Protein AF-A0A0G2G2G5-F1 (afdb_monomer_lite)

Radius of gyration: 18.97 Å; chains: 1; bounding box: 59×31×49 Å

Foldseek 3Di:
DDDDVVLVVLLVVLVVLLVVLVCLLCVQQCVVVPPPPPDHDDLVSLLVSLVVSVVSLVVSQVPRDPLLHAADLVDDDLPDDPDLVSVLSNLLSNLLSLVSLLSSLVVLVVVVPPPPPDDPDDPPPPQDPVSVVSSVVSVVSNVVSVSSNVSSLVVQVPDDPVSVCSCPVVVCSNPPD

InterPro domains:
  IPR051127 Fungal secondary metabolite regulators [PTHR47424] (30-176)

Organism: Phaeomoniella chlamydospora (NCBI:txid158046)

Secondary structure (DSSP, 8-state):
-PPPHHHHHHHHHHHHHHHHHHHHHHHHHHGGG-S--SSPPPHHHHHHHHHHHHHHHHHHHHT--GGGPPP-SSS---SS-S-HHHHHHHHHHHHHHHHHHHHHHHHHHHHHHS---S-TT---TT--HHHHHHHHHHHHHHHHHHHHHHHHHHHHHHS-HHHHTTTSSHHHHHHT-

pLDDT: mean 77.7, std 15.51, range [36.38, 95.06]

Sequence (177 aa):
MMSPPIVDNVANFNFSTLYQVLHDVIAELYGQNLGCEESPLDITETITKIFQLERSLRSWELTLPPQVNLIDTENIQLEGYTDPVLQRFRIILTLRKLNLDILLHRPMLIRAMEPYGNSEETRIPGVSPAMLKMQANALQTCVQSAESIISIIHAISTAESEKRQLLGAWWFSLYYG

Structure (mmCIF, N/CA/C/O backbone):
data_AF-A0A0G2G2G5-F1
#
_entry.id   AF-A0A0G2G2G5-F1
#
loop_
_atom_site.group_PDB
_atom_site.id
_atom_site.type_symbol
_atom_site.label_atom_id
_atom_site.label_alt_id
_atom_site.label_comp_id
_atom_site.label_asym_id
_atom_site.label_entity_id
_atom_site.label_seq_id
_atom_site.pdbx_PDB_ins_code
_atom_site.Cartn_x
_atom_site.Cartn_y
_atom_site.Cartn_z
_atom_site.occupancy
_atom_site.B_iso_or_equiv
_atom_site.auth_seq_id
_atom_site.auth_comp_id
_atom_site.auth_asym_id
_atom_site.auth_atom_id
_atom_site.pdbx_PDB_model_num
ATOM 1 N N . MET A 1 1 ? -24.099 -3.801 20.631 1.00 36.38 1 MET A N 1
ATOM 2 C CA . MET A 1 1 ? -24.506 -2.483 20.103 1.00 36.38 1 MET A CA 1
ATOM 3 C C . MET A 1 1 ? -24.476 -2.621 18.587 1.00 36.38 1 MET A C 1
ATOM 5 O O . MET A 1 1 ? -23.426 -2.968 18.069 1.00 36.38 1 MET A O 1
ATOM 9 N N . MET A 1 2 ? -25.630 -2.564 17.918 1.00 39.88 2 MET A N 1
ATOM 10 C CA . MET A 1 2 ? -25.738 -2.750 16.462 1.00 39.88 2 MET A CA 1
ATOM 11 C C . MET A 1 2 ? -25.223 -1.487 15.767 1.00 39.88 2 MET A C 1
ATOM 13 O O . MET A 1 2 ? -25.738 -0.405 16.048 1.00 39.88 2 MET A O 1
ATOM 17 N N . SER A 1 3 ? -24.219 -1.617 14.898 1.00 46.84 3 SER A N 1
ATOM 18 C CA . SER A 1 3 ? -23.796 -0.527 14.015 1.00 46.84 3 SER A CA 1
ATOM 19 C C . SER A 1 3 ? -24.954 -0.124 13.092 1.00 46.84 3 SER A C 1
ATOM 21 O O . SER A 1 3 ? -25.752 -0.979 12.695 1.00 46.84 3 SER A O 1
ATOM 23 N N . PRO A 1 4 ? -25.115 1.170 12.771 1.00 51.00 4 PRO A N 1
ATOM 24 C CA . PRO A 1 4 ? -26.179 1.614 11.884 1.00 51.00 4 PRO A CA 1
ATOM 25 C C . PRO A 1 4 ? -25.950 1.073 10.456 1.00 51.00 4 PRO A C 1
ATOM 27 O O . PRO A 1 4 ? -24.842 1.192 9.930 1.00 51.00 4 PRO A O 1
ATOM 30 N N . PRO A 1 5 ? -26.993 0.562 9.773 1.00 54.97 5 PRO A N 1
ATOM 31 C CA . PRO A 1 5 ? -26.879 -0.178 8.505 1.00 54.97 5 PRO A CA 1
ATOM 32 C C . PRO A 1 5 ? -26.271 0.625 7.341 1.00 54.97 5 PRO A C 1
ATOM 34 O O . PRO A 1 5 ? -25.845 0.061 6.336 1.00 54.97 5 PRO A O 1
ATOM 37 N N . ILE A 1 6 ? -26.220 1.953 7.456 1.00 54.78 6 ILE A N 1
ATOM 38 C CA . ILE A 1 6 ? -25.595 2.841 6.469 1.00 54.78 6 ILE A CA 1
ATOM 39 C C . ILE A 1 6 ? -24.065 2.744 6.540 1.00 54.78 6 ILE A C 1
ATOM 41 O O . ILE A 1 6 ? -23.412 2.725 5.500 1.00 54.78 6 ILE A O 1
ATOM 45 N N . VAL A 1 7 ? -23.498 2.639 7.747 1.00 56.50 7 VAL A N 1
ATOM 46 C CA . VAL A 1 7 ? -22.044 2.533 7.945 1.00 56.50 7 VAL A CA 1
ATOM 47 C C . VAL A 1 7 ? -21.543 1.203 7.394 1.00 56.50 7 VAL A C 1
ATOM 49 O O . VAL A 1 7 ? -20.547 1.193 6.679 1.00 56.50 7 VAL A O 1
ATOM 52 N N . ASP A 1 8 ? -22.287 0.118 7.615 1.00 60.94 8 ASP A N 1
ATOM 53 C CA . ASP A 1 8 ? -21.924 -1.219 7.133 1.00 60.94 8 ASP A CA 1
ATOM 54 C C . ASP A 1 8 ? -21.976 -1.326 5.597 1.00 60.94 8 ASP A C 1
ATOM 56 O O . ASP A 1 8 ? -21.072 -1.884 4.977 1.00 60.94 8 ASP A O 1
ATOM 60 N N . ASN A 1 9 ? -22.987 -0.740 4.948 1.00 61.69 9 ASN A N 1
ATOM 61 C CA . ASN A 1 9 ? -23.094 -0.762 3.483 1.00 61.69 9 ASN A CA 1
ATOM 62 C C . ASN A 1 9 ? -21.995 0.062 2.797 1.00 61.69 9 ASN A C 1
ATOM 64 O O . ASN A 1 9 ? -21.414 -0.373 1.802 1.00 61.69 9 ASN A O 1
ATOM 68 N N . VAL A 1 10 ? -21.684 1.236 3.345 1.00 64.81 10 VAL A N 1
ATOM 69 C CA . VAL A 1 10 ? -20.613 2.109 2.846 1.00 64.81 10 VAL A CA 1
ATOM 70 C C . VAL A 1 10 ? -19.241 1.471 3.075 1.00 64.81 10 VAL A C 1
ATOM 72 O O . VAL A 1 10 ? -18.394 1.474 2.183 1.00 64.81 10 VAL A O 1
ATOM 75 N N . ALA A 1 11 ? -19.038 0.869 4.246 1.00 63.53 11 ALA A N 1
ATOM 76 C CA . ALA A 1 11 ? -17.841 0.118 4.592 1.00 63.53 11 ALA A CA 1
ATOM 77 C C . ALA A 1 11 ? -17.571 -1.034 3.611 1.00 63.53 11 ALA A C 1
ATOM 79 O O . ALA A 1 11 ? -16.468 -1.158 3.075 1.00 63.53 11 ALA A O 1
ATOM 80 N N . ASN A 1 12 ? -18.597 -1.841 3.333 1.00 66.00 12 ASN A N 1
ATOM 81 C CA . ASN A 1 12 ? -18.499 -2.985 2.429 1.00 66.00 12 ASN A CA 1
ATOM 82 C C . ASN A 1 12 ? -18.219 -2.562 0.983 1.00 66.00 12 ASN A C 1
ATOM 84 O O . ASN A 1 12 ? -17.390 -3.179 0.314 1.00 66.00 12 ASN A O 1
ATOM 88 N N . PHE A 1 13 ? -18.862 -1.491 0.511 1.00 71.06 13 PHE A N 1
ATOM 89 C CA . PHE A 1 13 ? -18.612 -0.956 -0.826 1.00 71.06 13 PHE A CA 1
ATOM 90 C C . PHE A 1 13 ? -17.161 -0.481 -0.988 1.00 71.06 13 PHE A C 1
ATOM 92 O O . PHE A 1 13 ? -16.498 -0.861 -1.950 1.00 71.06 13 PHE A O 1
ATOM 99 N N . ASN A 1 14 ? -16.642 0.280 -0.018 1.00 77.19 14 ASN A N 1
ATOM 100 C CA . ASN A 1 14 ? -15.279 0.817 -0.074 1.00 77.19 14 ASN A CA 1
ATOM 101 C C . ASN A 1 14 ? -14.204 -0.270 0.012 1.00 77.19 14 ASN A C 1
ATOM 103 O O . ASN A 1 14 ? -13.170 -0.157 -0.646 1.00 77.19 14 ASN A O 1
ATOM 107 N N . PHE A 1 15 ? -14.437 -1.336 0.787 1.00 76.00 15 PHE A N 1
ATOM 108 C CA . PHE A 1 15 ? -13.561 -2.503 0.738 1.00 76.00 15 PHE A CA 1
ATOM 109 C C . PHE A 1 15 ? -13.625 -3.173 -0.626 1.00 76.00 15 PHE A C 1
ATOM 111 O O . PHE A 1 15 ? -12.580 -3.399 -1.224 1.00 76.00 15 PHE A O 1
ATOM 118 N N . SER A 1 16 ? -14.823 -3.450 -1.145 1.00 76.19 16 SER A N 1
ATOM 119 C CA . SER A 1 16 ? -14.982 -4.125 -2.435 1.00 76.19 16 SER A CA 1
ATOM 120 C C . SER A 1 16 ? -14.248 -3.405 -3.567 1.00 76.19 16 SER A C 1
ATOM 122 O O . SER A 1 16 ? -13.634 -4.064 -4.402 1.00 76.19 16 SER A O 1
ATOM 124 N N . THR A 1 17 ? -14.286 -2.074 -3.604 1.00 84.44 17 THR A N 1
ATOM 125 C CA . THR A 1 17 ? -13.590 -1.288 -4.631 1.00 84.44 17 THR A CA 1
ATOM 126 C C . THR A 1 17 ? -12.077 -1.234 -4.402 1.00 84.44 17 THR A C 1
ATOM 128 O O . THR A 1 17 ? -11.325 -1.302 -5.369 1.00 84.44 17 THR A O 1
ATOM 131 N N . LEU A 1 18 ? -11.598 -1.225 -3.151 1.00 87.75 18 LEU A N 1
ATOM 132 C CA . LEU A 1 18 ? -10.166 -1.378 -2.856 1.00 87.75 18 LEU A CA 1
ATOM 133 C C . LEU A 1 18 ? -9.644 -2.756 -3.289 1.00 87.75 18 LEU A C 1
ATOM 135 O O . LEU A 1 18 ? -8.551 -2.863 -3.841 1.00 87.75 18 LEU A O 1
ATOM 139 N N . TYR A 1 19 ? -10.435 -3.810 -3.072 1.00 86.25 19 TYR A N 1
ATOM 140 C CA . TYR A 1 19 ? -10.101 -5.168 -3.504 1.00 86.25 19 TYR A CA 1
ATOM 141 C C . TYR A 1 19 ? -10.047 -5.309 -5.022 1.00 86.25 19 TYR A C 1
ATOM 143 O O . TYR A 1 19 ? -9.256 -6.108 -5.511 1.00 86.25 19 TYR A O 1
ATOM 151 N N . GLN A 1 20 ? -10.836 -4.532 -5.767 1.00 89.00 20 GLN A N 1
ATOM 152 C CA . GLN A 1 20 ? -10.710 -4.469 -7.225 1.00 89.00 20 GLN A CA 1
ATOM 153 C C . GLN A 1 20 ? -9.347 -3.900 -7.623 1.00 89.00 20 GLN A C 1
ATOM 155 O O . GLN A 1 20 ? -8.645 -4.522 -8.409 1.00 89.00 20 GLN A O 1
ATOM 160 N N . VAL A 1 21 ? -8.911 -2.799 -6.999 1.00 90.44 21 VAL A N 1
ATOM 161 C CA . VAL A 1 21 ? -7.569 -2.249 -7.260 1.00 90.44 21 VAL A CA 1
ATOM 162 C C . VAL A 1 21 ? -6.476 -3.254 -6.879 1.00 90.44 21 VAL A C 1
ATOM 164 O O . VAL A 1 21 ? -5.527 -3.437 -7.634 1.00 90.44 21 VAL A O 1
ATOM 167 N N . LEU A 1 22 ? -6.609 -3.950 -5.744 1.00 91.44 22 LEU A N 1
ATOM 168 C CA . LEU A 1 22 ? -5.679 -5.018 -5.355 1.00 91.44 22 LEU A CA 1
ATOM 169 C C . LEU A 1 22 ? -5.644 -6.153 -6.385 1.00 91.44 22 LEU A C 1
ATOM 171 O O . LEU A 1 22 ? -4.564 -6.612 -6.750 1.00 91.44 22 LEU A O 1
ATOM 175 N N . HIS A 1 23 ? -6.808 -6.607 -6.844 1.00 89.38 23 HIS A N 1
ATOM 176 C CA . HIS A 1 23 ? -6.906 -7.629 -7.877 1.00 89.38 23 HIS A CA 1
ATOM 177 C C . HIS A 1 23 ? -6.181 -7.185 -9.152 1.00 89.38 23 HIS A C 1
ATOM 179 O O . HIS A 1 23 ? -5.382 -7.950 -9.685 1.00 89.38 23 HIS A O 1
ATOM 185 N N . ASP A 1 24 ? -6.384 -5.943 -9.587 1.00 92.25 24 ASP A N 1
ATOM 186 C CA . ASP A 1 24 ? -5.731 -5.395 -10.776 1.00 92.25 24 ASP A CA 1
ATOM 187 C C . ASP A 1 24 ? -4.210 -5.290 -10.586 1.00 92.25 24 ASP A C 1
ATOM 189 O O . ASP A 1 24 ? -3.452 -5.636 -11.487 1.00 92.25 24 ASP A O 1
ATOM 193 N N . VAL A 1 25 ? -3.735 -4.914 -9.392 1.00 91.38 25 VAL A N 1
ATOM 194 C CA . VAL A 1 25 ? -2.299 -4.939 -9.055 1.00 91.38 25 VAL A CA 1
ATOM 195 C C . VAL A 1 25 ? -1.723 -6.348 -9.201 1.00 91.38 25 VAL A C 1
ATOM 197 O O . VAL A 1 25 ? -0.679 -6.522 -9.828 1.00 91.38 25 VAL A O 1
ATOM 200 N N . ILE A 1 26 ? -2.393 -7.359 -8.646 1.00 88.56 26 ILE A N 1
ATOM 201 C CA . ILE A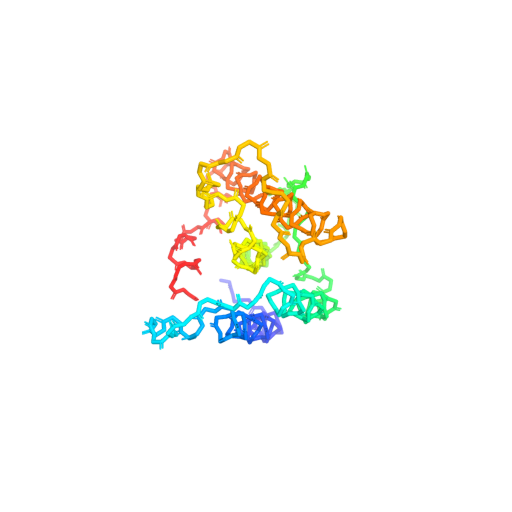 1 26 ? -1.955 -8.758 -8.735 1.00 88.56 26 ILE A CA 1
ATOM 202 C C . ILE A 1 26 ? -1.996 -9.275 -10.178 1.00 88.56 26 ILE A C 1
ATOM 204 O O . ILE A 1 26 ? -1.082 -9.979 -10.610 1.00 88.56 26 ILE A O 1
ATOM 208 N N . ALA A 1 27 ? -3.028 -8.913 -10.934 1.00 87.75 27 ALA A N 1
ATOM 209 C CA . ALA A 1 27 ? -3.174 -9.299 -12.327 1.00 87.75 27 ALA A CA 1
ATOM 210 C C . ALA A 1 27 ? -2.058 -8.705 -13.196 1.00 87.75 27 ALA A C 1
ATOM 212 O O . ALA A 1 27 ? -1.398 -9.433 -13.931 1.00 87.75 27 ALA A O 1
ATOM 213 N N . GLU A 1 28 ? -1.832 -7.396 -13.081 1.00 89.50 28 GLU A N 1
ATOM 214 C CA . GLU A 1 28 ? -1.010 -6.635 -14.022 1.00 89.50 28 GLU A CA 1
ATOM 215 C C . GLU A 1 28 ? 0.486 -6.657 -13.702 1.00 89.50 28 GLU A C 1
ATOM 217 O O . GLU A 1 28 ? 1.300 -6.548 -14.624 1.00 89.50 28 GLU A O 1
ATOM 222 N N . LEU A 1 29 ? 0.859 -6.760 -12.420 1.00 87.62 29 LEU A N 1
ATOM 223 C CA . LEU A 1 29 ? 2.258 -6.692 -11.974 1.00 87.62 29 LEU A CA 1
ATOM 224 C C . LEU A 1 29 ? 2.827 -8.028 -11.494 1.00 87.62 29 LEU A C 1
ATOM 226 O O . LEU A 1 29 ? 4.043 -8.133 -11.337 1.00 87.62 29 LEU A O 1
ATOM 230 N N . TYR A 1 30 ? 1.975 -9.020 -11.233 1.00 85.38 30 TYR A N 1
ATOM 231 C CA . TYR A 1 30 ? 2.389 -10.297 -10.648 1.00 85.38 30 TYR A CA 1
ATOM 232 C C . TYR A 1 30 ? 1.905 -11.518 -11.436 1.00 85.38 30 TYR A C 1
ATOM 234 O O . TYR A 1 30 ? 2.017 -12.638 -10.935 1.00 85.38 30 TYR A O 1
ATOM 242 N N . GLY A 1 31 ? 1.333 -11.334 -12.630 1.00 80.12 31 GLY A N 1
ATOM 243 C CA . GLY A 1 31 ? 0.870 -12.441 -13.467 1.00 80.12 31 GLY A CA 1
ATOM 244 C C . GLY A 1 31 ? -0.126 -13.345 -12.757 1.00 80.12 31 GLY A C 1
ATOM 245 O O . GLY A 1 31 ? -0.006 -14.571 -12.810 1.00 80.12 31 GLY A O 1
ATOM 246 N N . GLN A 1 32 ? -1.050 -12.749 -11.993 1.00 76.31 32 GLN A N 1
ATOM 247 C CA . GLN A 1 32 ? -2.002 -13.476 -11.144 1.00 76.31 32 GLN A CA 1
ATOM 248 C C . GLN A 1 32 ? -1.335 -14.356 -10.061 1.00 76.31 32 GLN A C 1
ATOM 250 O O . GLN A 1 32 ? -1.959 -15.268 -9.524 1.00 76.31 32 GLN A O 1
ATOM 255 N N . ASN A 1 33 ? -0.060 -14.108 -9.735 1.00 70.56 33 ASN A N 1
ATOM 256 C CA . ASN A 1 33 ? 0.799 -14.967 -8.910 1.00 70.56 33 ASN A CA 1
ATOM 257 C C . ASN A 1 33 ? 0.908 -16.420 -9.412 1.00 70.56 33 ASN A C 1
ATOM 259 O O . ASN A 1 33 ? 1.240 -17.317 -8.638 1.00 70.56 33 ASN A O 1
ATOM 263 N N . LEU A 1 34 ? 0.640 -16.677 -10.696 1.00 70.69 34 LEU A N 1
ATOM 264 C CA . LEU A 1 34 ? 0.657 -18.035 -11.249 1.00 70.69 34 LEU A CA 1
ATOM 265 C C . LEU A 1 34 ? 2.080 -18.560 -11.477 1.00 70.69 34 LEU A C 1
ATOM 267 O O . LEU A 1 34 ? 2.267 -19.753 -11.696 1.00 70.69 34 LEU A O 1
ATOM 271 N N . GLY A 1 35 ? 3.089 -17.682 -11.435 1.00 62.91 35 GLY A N 1
ATOM 272 C CA . GLY A 1 35 ? 4.486 -18.046 -11.692 1.00 62.91 35 GLY A CA 1
ATOM 273 C C . GLY A 1 35 ? 4.737 -18.532 -13.125 1.00 62.91 35 GLY A C 1
ATOM 274 O O . GLY A 1 35 ? 5.780 -19.118 -13.391 1.00 62.91 35 GLY A O 1
ATOM 275 N N . CYS A 1 36 ? 3.778 -18.317 -14.032 1.00 57.72 36 CYS A N 1
ATOM 276 C CA . CYS A 1 36 ? 3.826 -18.761 -15.425 1.00 57.72 36 CYS A CA 1
ATOM 277 C C . CYS A 1 36 ? 4.399 -17.706 -16.385 1.00 57.72 36 CYS A C 1
ATOM 279 O O . CYS A 1 36 ? 4.452 -17.957 -17.584 1.00 57.72 36 CYS A O 1
ATOM 281 N N . GLU A 1 37 ? 4.786 -16.525 -15.899 1.00 61.44 37 GLU A N 1
ATOM 282 C CA . GLU A 1 37 ? 5.383 -15.492 -16.748 1.00 61.44 37 GLU A CA 1
ATOM 283 C C . GLU A 1 37 ? 6.828 -15.874 -17.093 1.00 61.44 37 GLU A C 1
ATOM 285 O O . GLU A 1 37 ? 7.706 -15.915 -16.233 1.00 61.44 37 GLU A O 1
ATOM 290 N N . GLU A 1 38 ? 7.065 -16.176 -18.370 1.00 52.84 38 GLU A N 1
ATOM 291 C CA . GLU A 1 38 ? 8.356 -16.651 -18.888 1.00 52.84 38 GLU A CA 1
ATOM 292 C C . GLU A 1 38 ? 9.431 -15.546 -18.952 1.00 52.84 38 GLU A C 1
ATOM 294 O O . GLU A 1 38 ? 10.616 -15.840 -19.115 1.00 52.84 38 GLU A O 1
ATOM 299 N N . SER A 1 39 ? 9.050 -14.275 -18.778 1.00 59.50 39 SER A N 1
ATOM 300 C CA . SER A 1 39 ? 9.971 -13.136 -18.727 1.00 59.50 39 SER A CA 1
ATOM 301 C C . SER A 1 39 ? 9.421 -12.003 -17.851 1.00 59.50 39 SER A C 1
ATOM 303 O O . SER A 1 39 ? 8.259 -11.634 -18.034 1.00 59.50 39 SER A O 1
ATOM 305 N N . PRO A 1 40 ? 10.227 -11.402 -16.951 1.00 68.06 40 PRO A N 1
ATOM 306 C CA . PRO A 1 40 ? 9.805 -10.219 -16.203 1.00 68.06 40 PRO A CA 1
ATOM 307 C C . PRO A 1 40 ? 9.464 -9.069 -17.164 1.00 68.06 40 PRO A C 1
ATOM 309 O O . PRO A 1 40 ? 10.129 -8.909 -18.187 1.00 68.06 40 PRO A O 1
ATOM 312 N N . LEU A 1 41 ? 8.451 -8.263 -16.815 1.00 72.38 41 LEU A N 1
ATOM 313 C CA . LEU A 1 41 ? 8.011 -7.084 -17.584 1.00 72.38 41 LEU A CA 1
ATOM 314 C C . LEU A 1 41 ? 9.196 -6.189 -17.999 1.00 72.38 41 LEU A C 1
ATOM 316 O O . LEU A 1 41 ? 10.224 -6.157 -17.323 1.00 72.38 41 LEU A O 1
ATOM 320 N N . ASP A 1 42 ? 9.068 -5.384 -19.0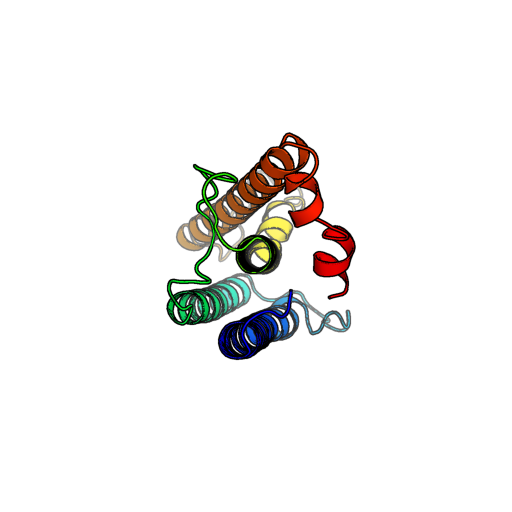52 1.00 84.06 42 ASP A N 1
ATOM 321 C CA . ASP A 1 42 ? 10.053 -4.317 -19.276 1.00 84.06 42 ASP A CA 1
ATOM 322 C C . ASP A 1 42 ? 9.937 -3.240 -18.177 1.00 84.06 42 ASP A C 1
ATOM 324 O O . ASP A 1 42 ? 8.874 -3.040 -17.579 1.00 84.06 42 ASP A O 1
ATOM 328 N N . ILE A 1 43 ? 11.017 -2.509 -17.890 1.00 82.50 43 ILE A N 1
ATOM 329 C CA . ILE A 1 43 ? 10.996 -1.416 -16.906 1.00 82.50 43 ILE A CA 1
ATOM 330 C C . ILE A 1 43 ? 10.014 -0.305 -17.311 1.00 82.50 43 ILE A C 1
ATOM 332 O O . ILE A 1 43 ? 9.311 0.226 -16.451 1.00 82.50 43 ILE A O 1
ATOM 336 N N . THR A 1 44 ? 9.903 0.009 -18.605 1.00 85.62 44 THR A N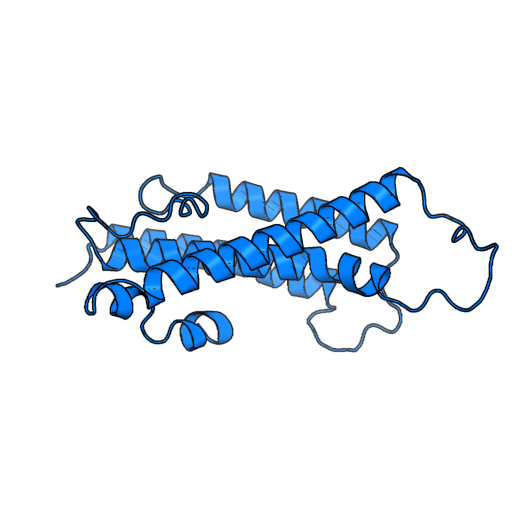 1
ATOM 337 C CA . THR A 1 44 ? 8.979 1.032 -19.122 1.00 85.62 44 THR A CA 1
ATOM 338 C C . THR A 1 44 ? 7.532 0.586 -18.968 1.00 85.62 44 THR A C 1
ATOM 340 O O . THR A 1 44 ? 6.669 1.365 -18.554 1.00 85.62 44 THR A O 1
ATOM 343 N N . GLU A 1 45 ? 7.271 -0.689 -19.255 1.00 88.06 45 GLU A N 1
ATOM 344 C CA . GLU A 1 45 ? 5.960 -1.302 -19.071 1.00 88.06 45 GLU A CA 1
ATOM 345 C C . GLU A 1 45 ? 5.575 -1.340 -17.588 1.00 88.06 45 GLU A C 1
ATOM 347 O O . GLU A 1 45 ? 4.486 -0.900 -17.221 1.00 88.06 45 GLU A O 1
ATOM 352 N N . THR A 1 46 ? 6.502 -1.755 -16.719 1.00 88.56 46 THR A N 1
ATOM 353 C CA . THR A 1 46 ? 6.292 -1.787 -15.265 1.00 88.56 46 THR A CA 1
ATOM 354 C C . THR A 1 46 ? 5.950 -0.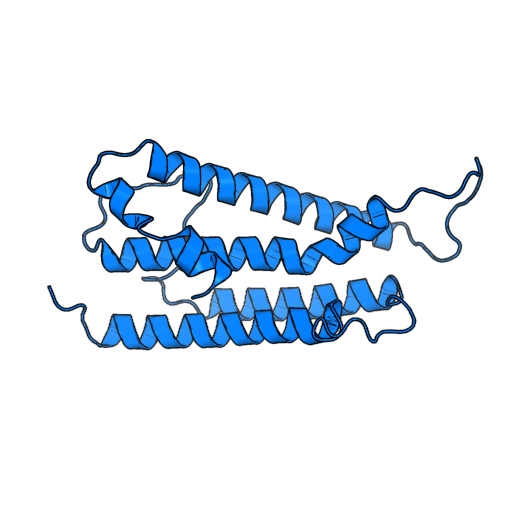391 -14.735 1.00 88.56 46 THR A C 1
ATOM 356 O O . THR A 1 46 ? 4.986 -0.227 -13.994 1.00 88.56 46 THR A O 1
ATOM 359 N N . ILE A 1 47 ? 6.702 0.634 -15.147 1.00 89.88 47 ILE A N 1
ATOM 360 C CA . ILE A 1 47 ? 6.445 2.031 -14.775 1.00 89.88 47 ILE A CA 1
ATOM 361 C C . ILE A 1 47 ? 5.056 2.489 -15.239 1.00 89.88 47 ILE A C 1
ATOM 363 O O . ILE A 1 47 ? 4.323 3.122 -14.478 1.00 89.88 47 ILE A O 1
ATOM 367 N N . THR A 1 48 ? 4.689 2.167 -16.480 1.00 91.75 48 THR A N 1
ATOM 368 C CA . THR A 1 48 ? 3.397 2.558 -17.059 1.00 91.75 48 THR A CA 1
ATOM 369 C C . THR A 1 48 ? 2.240 1.931 -16.284 1.00 91.75 48 THR A C 1
ATOM 371 O O . THR A 1 48 ? 1.296 2.635 -15.920 1.00 91.75 48 THR A O 1
ATOM 374 N N . LYS A 1 49 ? 2.337 0.631 -15.981 1.00 92.94 49 LYS A N 1
ATOM 375 C CA . LYS A 1 49 ? 1.345 -0.097 -15.183 1.00 92.94 49 LYS A CA 1
ATOM 376 C C . LYS A 1 49 ? 1.232 0.468 -13.769 1.00 92.94 49 LYS A C 1
ATOM 378 O O . LYS A 1 49 ? 0.122 0.746 -13.323 1.00 92.94 49 LYS A O 1
ATOM 383 N N . ILE A 1 50 ? 2.361 0.729 -13.101 1.00 92.75 50 ILE A N 1
ATOM 384 C CA . ILE A 1 50 ? 2.373 1.357 -11.770 1.00 92.75 50 ILE A CA 1
ATOM 385 C C . ILE A 1 50 ? 1.610 2.682 -11.797 1.00 92.75 50 ILE A C 1
ATOM 387 O O . ILE A 1 50 ? 0.703 2.869 -10.997 1.00 92.75 50 ILE A O 1
ATOM 391 N N . PHE A 1 51 ? 1.900 3.567 -12.754 1.00 92.69 51 PHE A N 1
ATOM 392 C CA . PHE A 1 51 ? 1.242 4.874 -12.834 1.00 92.69 51 PHE A CA 1
ATOM 393 C C . PHE A 1 51 ? -0.279 4.778 -13.055 1.00 92.69 51 PHE A C 1
ATOM 395 O O . PHE A 1 51 ? -1.055 5.559 -12.499 1.00 92.69 51 PHE A O 1
ATOM 402 N N . GLN A 1 52 ? -0.731 3.822 -13.870 1.00 94.56 52 GLN A N 1
ATOM 403 C CA . GLN A 1 52 ? -2.162 3.590 -14.093 1.00 94.56 52 GLN A CA 1
ATOM 404 C C . GLN A 1 52 ? -2.856 3.095 -12.819 1.00 94.56 52 GLN A C 1
ATOM 406 O O . GLN A 1 52 ? -3.911 3.613 -12.451 1.00 94.56 52 GLN A O 1
ATOM 411 N N . LEU A 1 53 ? -2.238 2.147 -12.118 1.00 94.69 53 LEU A N 1
ATOM 412 C CA . LEU A 1 53 ? -2.761 1.580 -10.878 1.00 94.69 53 LEU A CA 1
ATOM 413 C C . LEU A 1 53 ? -2.724 2.595 -9.721 1.00 94.69 53 LEU A C 1
ATOM 415 O O . LEU A 1 53 ? -3.697 2.695 -8.978 1.00 94.69 53 LEU A O 1
ATOM 419 N N . GLU A 1 54 ? -1.680 3.426 -9.620 1.00 94.12 54 GLU A N 1
ATOM 420 C CA . GLU A 1 54 ? -1.615 4.568 -8.691 1.00 94.12 54 GLU A CA 1
ATOM 421 C C . GLU A 1 54 ? -2.795 5.521 -8.905 1.00 94.12 54 GLU A C 1
ATOM 423 O O . GLU A 1 54 ? -3.410 6.007 -7.951 1.00 94.12 54 GLU A O 1
ATOM 428 N N . ARG A 1 55 ? -3.132 5.799 -10.170 1.00 94.25 55 ARG A N 1
ATOM 429 C CA . ARG A 1 55 ? -4.274 6.648 -10.509 1.00 94.25 55 ARG A CA 1
ATOM 430 C C . ARG A 1 55 ? -5.590 6.007 -10.077 1.00 94.25 55 ARG A C 1
ATOM 432 O O . ARG A 1 55 ? -6.430 6.718 -9.526 1.00 94.25 55 ARG A O 1
ATOM 439 N N . SER A 1 56 ? -5.770 4.707 -10.307 1.00 93.56 56 SER A N 1
ATOM 440 C CA . SER A 1 56 ? -6.952 3.970 -9.842 1.00 93.56 56 SER A CA 1
ATOM 441 C C . SER A 1 56 ? -7.066 4.003 -8.318 1.00 93.56 56 SER A C 1
ATOM 443 O O . SER A 1 56 ? -8.133 4.319 -7.794 1.00 93.56 56 SER A O 1
ATOM 445 N N . LEU A 1 57 ? -5.957 3.791 -7.605 1.00 93.25 57 LEU A N 1
ATOM 446 C CA . LEU A 1 57 ? -5.915 3.846 -6.145 1.00 93.25 57 LEU A CA 1
ATOM 447 C C . LEU A 1 57 ? -6.252 5.243 -5.609 1.00 93.25 57 LEU A C 1
ATOM 449 O O . LEU A 1 57 ? -7.068 5.381 -4.701 1.00 93.25 57 LEU A O 1
ATOM 453 N N . ARG A 1 58 ? -5.699 6.300 -6.213 1.00 92.56 58 ARG A N 1
ATOM 454 C CA . ARG A 1 58 ? -6.039 7.684 -5.849 1.00 92.56 58 ARG A CA 1
ATOM 455 C C . ARG A 1 58 ? -7.497 8.012 -6.157 1.00 92.56 58 ARG A C 1
ATOM 457 O O . ARG A 1 58 ? -8.148 8.705 -5.383 1.00 92.56 58 ARG A O 1
ATOM 464 N N . SER A 1 59 ? -8.018 7.533 -7.286 1.00 92.56 59 SER A N 1
ATOM 465 C CA . SER A 1 59 ? -9.430 7.712 -7.627 1.00 92.56 59 SER A CA 1
ATOM 466 C C . SER A 1 59 ? -10.327 7.054 -6.586 1.00 92.56 59 SER A C 1
ATOM 468 O O . SER A 1 59 ? -11.316 7.655 -6.185 1.00 92.56 59 SER A O 1
ATOM 470 N N . TRP A 1 60 ? -9.974 5.852 -6.133 1.00 92.56 60 TRP A N 1
ATOM 471 C CA . TRP A 1 60 ? -10.669 5.175 -5.046 1.00 92.56 60 TRP A CA 1
ATOM 472 C C . TRP A 1 60 ? -10.620 5.992 -3.747 1.00 92.56 60 TRP A C 1
ATOM 474 O O . TRP A 1 60 ? -11.661 6.223 -3.137 1.00 92.56 60 TRP A O 1
ATOM 484 N N . GLU A 1 61 ? -9.454 6.516 -3.366 1.00 90.81 61 GLU A N 1
ATOM 485 C CA . GLU A 1 61 ? -9.298 7.324 -2.150 1.00 90.81 61 GLU A CA 1
ATOM 486 C C . GLU A 1 61 ? -10.209 8.565 -2.163 1.00 90.81 61 GLU A C 1
ATOM 488 O O . GLU A 1 61 ? -10.855 8.881 -1.167 1.00 90.81 61 GLU A O 1
ATOM 493 N N . LEU A 1 62 ? -10.358 9.216 -3.322 1.00 89.94 62 LEU A N 1
ATOM 494 C CA . LEU A 1 62 ? -11.260 10.360 -3.502 1.00 89.94 62 LEU A CA 1
ATOM 495 C C . LEU A 1 62 ? -12.752 10.004 -3.409 1.00 89.94 62 LEU A C 1
ATOM 497 O O . LEU A 1 62 ? -13.575 10.898 -3.214 1.00 89.94 62 LEU A O 1
ATOM 501 N N . THR A 1 63 ? -13.121 8.729 -3.556 1.00 88.88 63 THR A N 1
ATOM 502 C CA . THR A 1 63 ? -14.513 8.277 -3.381 1.00 88.88 63 THR A CA 1
ATOM 503 C C . THR A 1 63 ? -14.879 8.019 -1.921 1.00 88.88 63 THR A C 1
ATOM 505 O O . THR A 1 63 ? -16.054 7.790 -1.629 1.00 88.88 63 THR A O 1
ATOM 508 N N . LEU A 1 64 ? -13.911 8.081 -0.997 1.00 86.38 64 LEU A N 1
ATOM 509 C CA . LEU A 1 64 ? -14.154 7.809 0.414 1.00 86.38 64 LEU A CA 1
ATOM 510 C C . LEU A 1 64 ? -15.019 8.910 1.058 1.00 86.38 64 LEU A C 1
ATOM 512 O O . LEU A 1 64 ? -14.670 10.092 1.019 1.00 86.38 64 LEU A O 1
ATOM 516 N N . PRO A 1 65 ? -16.133 8.543 1.714 1.00 85.56 65 PRO A N 1
ATOM 517 C CA . PRO A 1 65 ? -16.896 9.479 2.523 1.00 85.56 65 PRO A CA 1
ATOM 518 C C . PRO A 1 65 ? -16.065 10.039 3.691 1.00 85.56 65 PRO A C 1
ATOM 520 O O . PRO A 1 65 ? -15.254 9.309 4.271 1.00 85.56 65 PRO A O 1
ATOM 523 N N . PRO A 1 66 ? -16.330 11.281 4.141 1.00 80.69 66 PRO A N 1
ATOM 524 C CA . PRO A 1 66 ? -15.579 11.919 5.226 1.00 80.69 66 PRO A CA 1
ATOM 525 C C . PRO A 1 66 ? -15.523 11.105 6.526 1.00 80.69 66 PRO A C 1
ATOM 527 O O . PRO A 1 66 ? -14.539 11.170 7.257 1.00 80.69 66 PRO A O 1
ATOM 530 N N . GLN A 1 67 ? -16.567 10.321 6.814 1.00 77.81 67 GLN A N 1
ATOM 531 C CA . GLN A 1 67 ? -16.677 9.519 8.036 1.00 77.81 67 GLN A CA 1
ATOM 532 C C . GLN A 1 67 ? -15.717 8.320 8.057 1.00 77.81 67 GLN A C 1
ATOM 534 O O . GLN A 1 67 ? -15.350 7.851 9.130 1.00 77.81 67 GLN A O 1
ATOM 539 N N . VAL A 1 68 ? -15.316 7.822 6.885 1.00 78.62 68 VAL A N 1
ATOM 540 C CA . VAL A 1 68 ? -14.459 6.637 6.714 1.00 78.62 68 VAL A CA 1
ATOM 541 C C . VAL A 1 68 ? -13.138 6.974 6.023 1.00 78.62 68 VAL A C 1
ATOM 543 O O . VAL A 1 68 ? -12.464 6.091 5.498 1.00 78.62 68 VAL A O 1
ATOM 546 N N . ASN A 1 69 ? -12.764 8.253 6.029 1.00 84.81 69 ASN A N 1
ATOM 547 C CA . ASN A 1 69 ? -11.519 8.704 5.434 1.00 84.81 69 ASN A CA 1
ATOM 548 C C . ASN A 1 69 ? -10.308 8.051 6.120 1.00 84.81 69 ASN A C 1
ATOM 550 O O . ASN A 1 69 ? -10.383 7.649 7.291 1.00 84.81 69 ASN A O 1
ATOM 554 N N . LEU A 1 70 ? -9.188 7.980 5.406 1.00 87.94 70 LEU A N 1
ATOM 555 C CA . LEU A 1 70 ? -7.944 7.430 5.932 1.00 87.94 70 LEU A CA 1
ATOM 556 C C . LEU A 1 70 ? -7.494 8.191 7.191 1.00 87.94 70 LEU A C 1
ATOM 558 O O . LEU A 1 70 ? -7.900 9.330 7.451 1.00 87.94 70 LEU A O 1
ATOM 562 N N . ILE A 1 71 ? -6.718 7.518 8.035 1.00 88.50 71 ILE A N 1
ATOM 563 C CA . ILE A 1 71 ? -6.189 8.107 9.268 1.00 88.50 71 ILE A CA 1
ATOM 564 C C . ILE A 1 71 ? -4.917 8.884 8.944 1.00 88.50 71 ILE A C 1
ATOM 566 O O . ILE A 1 71 ? -4.091 8.419 8.162 1.00 88.50 71 ILE A O 1
ATOM 570 N N . ASP A 1 72 ? -4.751 10.042 9.585 1.00 85.44 72 ASP A N 1
ATOM 571 C CA . ASP A 1 72 ? -3.476 10.754 9.597 1.00 85.44 72 ASP A CA 1
ATOM 572 C C . ASP A 1 72 ? -2.439 9.921 10.363 1.00 85.44 72 ASP A C 1
ATOM 574 O O . ASP A 1 72 ? -2.551 9.704 11.573 1.00 85.44 72 ASP A O 1
ATOM 578 N N . THR A 1 73 ? -1.447 9.417 9.633 1.00 83.88 73 THR A N 1
ATOM 579 C CA . THR A 1 73 ? -0.413 8.541 10.184 1.00 83.88 73 THR A CA 1
ATOM 580 C C . THR A 1 73 ? 0.667 9.300 10.947 1.00 83.88 73 THR A C 1
ATOM 582 O O . THR A 1 73 ? 1.385 8.676 11.723 1.00 83.88 73 THR A O 1
ATOM 585 N N . GLU A 1 74 ? 0.777 10.618 10.758 1.00 79.50 74 GLU A N 1
ATOM 586 C CA . GLU A 1 74 ? 1.715 11.471 11.498 1.00 79.50 74 GLU A CA 1
ATOM 587 C C . GLU A 1 74 ? 1.147 11.854 12.870 1.00 79.50 74 GLU A C 1
ATOM 589 O O . GLU A 1 74 ? 1.882 11.920 13.854 1.00 79.50 74 GLU A O 1
ATOM 594 N N . ASN A 1 75 ? -0.175 12.032 12.960 1.00 80.38 75 ASN A N 1
ATOM 595 C CA . ASN A 1 75 ? -0.870 12.404 14.193 1.00 80.38 75 ASN A CA 1
ATOM 596 C C . ASN A 1 75 ? -1.985 11.411 14.527 1.00 80.38 75 ASN A C 1
ATOM 598 O O . ASN A 1 75 ? -3.177 11.734 14.489 1.00 80.38 75 ASN A O 1
ATOM 602 N N . ILE A 1 76 ? -1.598 10.187 14.888 1.00 80.38 76 ILE A N 1
ATOM 603 C CA . ILE A 1 76 ? -2.548 9.124 15.229 1.00 80.38 76 ILE A CA 1
ATOM 604 C C . ILE A 1 76 ? -3.237 9.457 16.556 1.00 80.38 76 ILE A C 1
ATOM 606 O O . ILE A 1 76 ? -2.757 9.145 17.645 1.00 80.38 76 ILE A O 1
ATOM 610 N N . GLN A 1 77 ? -4.407 10.077 16.460 1.00 76.00 77 GLN A N 1
ATOM 611 C CA . GLN A 1 77 ? -5.285 10.296 17.599 1.00 76.00 77 GLN A CA 1
ATOM 612 C C . GLN A 1 77 ? -6.129 9.039 17.808 1.00 76.00 77 GLN A C 1
ATOM 614 O O . GLN A 1 77 ? -6.914 8.649 16.947 1.00 76.00 77 GLN A O 1
ATOM 619 N N . LEU A 1 78 ? -5.958 8.383 18.955 1.00 71.06 78 LEU A N 1
ATOM 620 C CA . LEU A 1 78 ? -6.802 7.260 19.390 1.00 71.06 78 LEU A CA 1
ATOM 621 C C . LEU A 1 78 ? -7.858 7.700 20.418 1.00 71.06 78 LEU A C 1
ATOM 623 O O . LEU A 1 78 ? -8.568 6.869 20.981 1.00 71.06 78 LEU A O 1
ATOM 627 N N . GLU A 1 79 ? -7.947 9.004 20.683 1.00 62.34 79 GLU A N 1
ATOM 628 C CA . GLU A 1 79 ? -8.805 9.624 21.691 1.00 62.34 79 GLU A CA 1
ATOM 629 C C . GLU A 1 79 ? -9.898 10.470 21.034 1.00 62.34 79 GLU A C 1
ATOM 631 O O . GLU A 1 79 ? -9.687 11.047 19.972 1.00 62.34 79 GLU A O 1
ATOM 636 N N . GLY A 1 80 ? -11.081 10.527 21.654 1.00 60.69 80 GLY A N 1
ATOM 637 C CA . GLY A 1 80 ? -12.182 11.389 21.205 1.00 60.69 80 GLY A CA 1
ATOM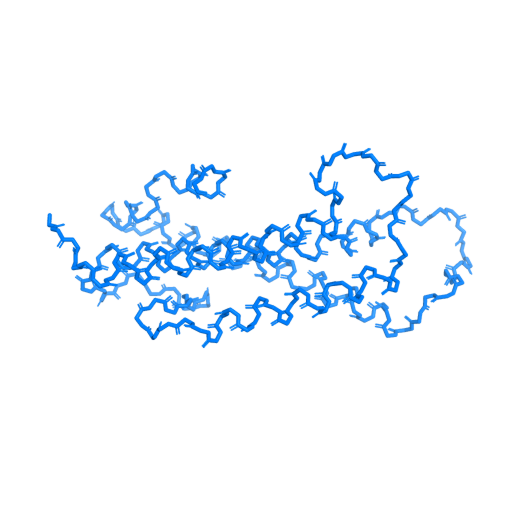 638 C C . GLY A 1 80 ? -13.128 10.793 20.156 1.00 60.69 80 GLY A C 1
ATOM 639 O O . GLY A 1 80 ? -14.078 11.464 19.757 1.00 60.69 80 GLY A O 1
ATOM 640 N N . TYR A 1 81 ? -12.938 9.539 19.734 1.00 64.88 81 TYR A N 1
ATOM 641 C CA . TYR A 1 81 ? -13.862 8.883 18.805 1.00 64.88 81 TYR A CA 1
ATOM 642 C C . TYR A 1 81 ? -15.080 8.308 19.526 1.00 64.88 81 TYR A C 1
ATOM 644 O O . TYR A 1 81 ? -14.957 7.482 20.427 1.00 64.88 81 TYR A O 1
ATOM 652 N N . THR A 1 82 ? -16.269 8.732 19.097 1.00 65.19 82 THR A N 1
ATOM 653 C CA . THR A 1 82 ? -17.554 8.298 19.669 1.00 65.19 82 THR A CA 1
ATOM 654 C C . THR A 1 82 ? -17.932 6.866 19.268 1.00 65.19 82 THR A C 1
ATOM 656 O O . THR A 1 82 ? -18.689 6.221 19.988 1.00 65.19 82 THR A O 1
ATOM 659 N N . ASP A 1 83 ? -17.400 6.356 18.148 1.00 79.25 83 ASP A N 1
ATOM 660 C CA . ASP A 1 83 ? -17.702 5.018 17.624 1.00 79.25 83 ASP A CA 1
ATOM 661 C C . ASP A 1 83 ? -16.420 4.169 17.434 1.00 79.25 83 ASP A C 1
ATOM 663 O O . ASP A 1 83 ? -15.643 4.414 16.501 1.00 79.25 83 ASP A O 1
ATOM 667 N N . PRO A 1 84 ? -16.185 3.151 18.287 1.00 77.06 84 PRO A N 1
ATOM 668 C CA . PRO A 1 84 ? -15.015 2.279 18.186 1.00 77.06 84 PRO A CA 1
ATOM 669 C C . PRO A 1 84 ? -15.030 1.381 16.938 1.00 77.06 84 PRO A C 1
ATOM 671 O O . PRO A 1 84 ? -13.963 0.986 16.462 1.00 77.06 84 PRO A O 1
ATOM 674 N N . VAL A 1 85 ? -16.204 1.062 16.379 1.00 79.06 85 VAL A N 1
ATOM 675 C CA . VAL A 1 85 ? -16.318 0.234 15.167 1.00 79.06 85 VAL A CA 1
ATOM 676 C C . VAL A 1 85 ? -15.851 1.026 13.955 1.00 79.06 85 VAL A C 1
ATOM 678 O O . VAL A 1 85 ? -15.024 0.542 13.181 1.00 79.06 85 VAL A O 1
ATOM 681 N N . LEU A 1 86 ? -16.318 2.269 13.832 1.00 80.50 86 LEU A N 1
ATOM 682 C CA . LEU A 1 86 ? -15.887 3.178 12.774 1.00 80.50 86 LEU A CA 1
ATOM 683 C C . LEU A 1 86 ? -14.376 3.434 12.838 1.00 80.50 86 LEU A C 1
ATOM 685 O O . LEU A 1 86 ? -13.696 3.410 11.813 1.00 80.50 86 LEU A O 1
ATOM 689 N N . GLN A 1 87 ? -13.829 3.619 14.041 1.00 82.00 87 GLN A N 1
ATOM 690 C CA . GLN A 1 87 ? -12.394 3.835 14.201 1.00 82.00 87 GLN A CA 1
ATOM 691 C C . GLN A 1 87 ? -11.580 2.609 13.778 1.00 82.00 87 GLN A C 1
ATOM 693 O O . GLN A 1 87 ? -10.606 2.735 13.036 1.00 82.00 87 GLN A O 1
ATOM 698 N N . ARG A 1 88 ? -12.007 1.408 14.181 1.00 82.25 88 ARG A N 1
ATOM 699 C CA . ARG A 1 88 ? -11.393 0.159 13.716 1.00 82.25 88 ARG A CA 1
ATOM 700 C C . ARG A 1 88 ? -11.464 0.024 12.196 1.00 82.25 88 ARG A C 1
ATOM 702 O O . ARG A 1 88 ? -10.479 -0.375 11.579 1.00 82.25 88 ARG A O 1
ATOM 709 N N . PHE A 1 89 ? -12.596 0.378 11.591 1.00 82.38 89 PHE A N 1
ATOM 710 C CA . PHE A 1 89 ? -12.758 0.352 10.141 1.00 82.38 89 PHE A CA 1
ATOM 711 C C . PHE A 1 89 ? -11.732 1.253 9.442 1.00 82.38 89 PHE A C 1
ATOM 713 O O . PHE A 1 89 ? -11.012 0.787 8.561 1.00 82.38 89 PHE A O 1
ATOM 720 N N . ARG A 1 90 ? -11.595 2.509 9.883 1.00 86.81 90 ARG A N 1
ATOM 721 C CA . ARG A 1 90 ? -10.619 3.463 9.329 1.00 86.81 90 ARG A CA 1
ATOM 722 C C . ARG A 1 90 ? -9.179 2.969 9.468 1.00 86.81 90 ARG A C 1
ATOM 724 O O . ARG A 1 90 ? -8.399 3.106 8.526 1.00 86.81 90 ARG A O 1
ATOM 731 N N . ILE A 1 91 ? -8.837 2.356 10.606 1.00 87.50 91 ILE A N 1
ATOM 732 C CA . ILE A 1 91 ? -7.517 1.747 10.836 1.00 87.50 91 ILE A CA 1
ATOM 733 C C . ILE A 1 91 ? -7.261 0.644 9.808 1.00 87.50 91 ILE A C 1
ATOM 735 O O . ILE A 1 91 ? -6.244 0.675 9.119 1.00 87.50 91 ILE A O 1
ATOM 739 N N . ILE A 1 92 ? -8.184 -0.313 9.674 1.00 86.31 92 ILE A N 1
ATOM 740 C CA . ILE A 1 92 ? -8.030 -1.442 8.745 1.00 86.31 92 ILE A CA 1
ATOM 741 C 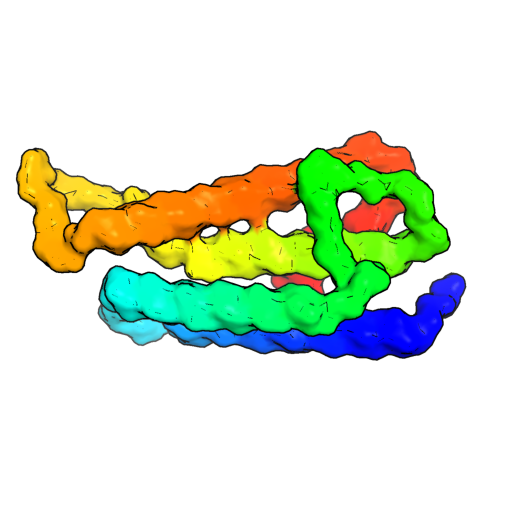C . ILE A 1 92 ? -7.941 -0.943 7.302 1.00 86.31 92 ILE A C 1
ATOM 743 O O . ILE A 1 92 ? -7.080 -1.401 6.554 1.00 86.31 92 ILE A O 1
ATOM 747 N N . LEU A 1 93 ? -8.788 0.013 6.917 1.00 88.50 93 LEU A N 1
ATOM 748 C CA . LEU A 1 93 ? -8.788 0.594 5.578 1.00 88.50 93 LEU A CA 1
ATOM 749 C C . LEU A 1 93 ? -7.450 1.270 5.254 1.00 88.50 93 LEU A C 1
ATOM 751 O O . LEU A 1 93 ? -6.868 1.014 4.202 1.00 88.50 93 LEU A O 1
ATOM 755 N N . THR A 1 94 ? -6.933 2.067 6.193 1.00 91.81 94 THR A N 1
ATOM 756 C CA . THR A 1 94 ? -5.635 2.745 6.062 1.00 91.81 94 THR A CA 1
ATOM 757 C C . THR A 1 94 ? -4.503 1.732 5.939 1.00 91.81 94 THR A C 1
ATOM 759 O O . THR A 1 94 ? -3.702 1.820 5.014 1.00 91.81 94 THR A O 1
ATOM 762 N N . LEU A 1 95 ? -4.469 0.712 6.801 1.00 91.56 95 LEU A N 1
ATOM 763 C CA . LEU A 1 95 ? -3.454 -0.341 6.727 1.00 91.56 95 LEU A CA 1
ATOM 764 C C . LEU A 1 95 ? -3.516 -1.113 5.402 1.00 91.56 95 LEU A C 1
ATOM 766 O O . LEU A 1 95 ? -2.474 -1.412 4.825 1.00 91.56 95 LEU A O 1
ATOM 770 N N . ARG A 1 96 ? -4.712 -1.433 4.894 1.00 90.31 96 ARG A N 1
ATOM 771 C CA . ARG A 1 96 ? -4.867 -2.119 3.599 1.00 90.31 96 ARG A CA 1
ATOM 772 C C . ARG A 1 96 ? -4.374 -1.254 2.442 1.00 90.31 96 ARG A C 1
ATOM 774 O O . ARG A 1 96 ? -3.647 -1.761 1.595 1.00 90.31 96 ARG A O 1
ATOM 781 N N . LYS A 1 97 ? -4.690 0.043 2.448 1.00 93.25 97 LYS A N 1
ATOM 782 C CA . LYS A 1 97 ? -4.174 1.000 1.462 1.00 93.25 97 LYS A CA 1
ATOM 783 C C . LYS A 1 97 ? -2.644 1.069 1.493 1.00 93.25 97 LYS A C 1
ATOM 785 O O . LYS A 1 97 ? -2.022 0.932 0.449 1.00 93.25 97 LYS A O 1
ATOM 790 N N . LEU A 1 98 ? -2.035 1.207 2.674 1.00 94.06 98 LEU A N 1
ATOM 791 C CA . LEU A 1 98 ? -0.571 1.275 2.820 1.00 94.06 98 LEU A CA 1
ATOM 792 C C . LEU A 1 98 ? 0.124 -0.018 2.361 1.00 94.06 98 LEU A C 1
ATOM 794 O O . LEU A 1 98 ? 1.170 0.028 1.720 1.00 94.06 98 LEU A O 1
ATOM 798 N N . ASN A 1 99 ? -0.462 -1.185 2.645 1.00 93.19 99 ASN A N 1
ATOM 799 C CA . ASN A 1 99 ? 0.056 -2.451 2.120 1.00 93.19 99 ASN A CA 1
ATOM 800 C C . ASN A 1 99 ? -0.055 -2.527 0.595 1.00 93.19 99 ASN A C 1
ATOM 802 O O . ASN A 1 99 ? 0.849 -3.048 -0.058 1.00 93.19 99 ASN A O 1
ATOM 806 N N . LEU A 1 100 ? -1.142 -2.002 0.026 1.00 93.56 100 LEU A N 1
ATOM 807 C CA . LEU A 1 100 ? -1.322 -1.937 -1.417 1.00 93.56 100 LEU A CA 1
ATOM 808 C C . LEU A 1 100 ? -0.304 -0.998 -2.077 1.00 93.56 100 LEU A C 1
ATOM 810 O O . LEU A 1 100 ? 0.229 -1.365 -3.117 1.00 93.56 100 LEU A O 1
ATOM 814 N N . ASP A 1 101 ? 0.040 0.137 -1.457 1.00 94.12 101 ASP A N 1
ATOM 815 C CA . ASP A 1 101 ? 1.125 1.012 -1.932 1.00 94.12 101 ASP A CA 1
ATOM 816 C C . ASP A 1 101 ? 2.465 0.256 -1.980 1.00 94.12 101 ASP A C 1
ATOM 818 O O . ASP A 1 101 ? 3.161 0.273 -2.998 1.00 94.12 101 ASP A O 1
ATOM 822 N N . ILE A 1 102 ? 2.817 -0.469 -0.909 1.00 94.50 102 ILE A N 1
ATOM 823 C CA . ILE A 1 102 ? 4.039 -1.293 -0.875 1.00 94.50 102 ILE A CA 1
ATOM 824 C C . ILE A 1 102 ? 4.008 -2.339 -1.992 1.00 94.50 102 ILE A C 1
ATOM 826 O O . ILE A 1 102 ? 4.988 -2.510 -2.717 1.00 94.50 102 ILE A O 1
ATOM 830 N N . LEU A 1 103 ? 2.887 -3.045 -2.144 1.00 93.06 103 LEU A N 1
ATOM 831 C CA . LEU A 1 103 ? 2.730 -4.089 -3.152 1.00 93.06 103 LEU A CA 1
ATOM 832 C C . LEU A 1 103 ? 2.828 -3.530 -4.578 1.00 93.06 103 LEU A C 1
ATOM 834 O O . LEU A 1 103 ? 3.478 -4.137 -5.427 1.00 93.06 103 LEU A O 1
ATOM 838 N N . LEU A 1 104 ? 2.224 -2.373 -4.834 1.00 94.19 104 LEU A N 1
ATOM 839 C CA . LEU A 1 104 ? 2.250 -1.677 -6.116 1.00 94.19 104 LEU A CA 1
ATOM 840 C C . LEU A 1 104 ? 3.678 -1.283 -6.522 1.00 94.19 104 LEU A C 1
ATOM 842 O O . LEU A 1 104 ? 4.064 -1.429 -7.680 1.00 94.19 104 LEU A O 1
ATOM 846 N N . HIS A 1 105 ? 4.489 -0.830 -5.564 1.00 93.12 105 HIS A N 1
ATOM 847 C CA . HIS A 1 105 ? 5.848 -0.344 -5.815 1.00 93.12 105 HIS A CA 1
ATOM 848 C C . HIS A 1 105 ? 6.950 -1.401 -5.672 1.00 93.12 105 HIS A C 1
ATOM 850 O O . HIS A 1 105 ? 8.069 -1.201 -6.155 1.00 93.12 105 HIS A O 1
ATOM 856 N N . ARG A 1 106 ? 6.659 -2.554 -5.065 1.00 91.00 106 ARG A N 1
ATOM 857 C CA . ARG A 1 106 ? 7.617 -3.651 -4.862 1.00 91.00 106 ARG A CA 1
ATOM 858 C C . ARG A 1 106 ? 8.351 -4.115 -6.134 1.00 91.00 106 ARG A C 1
ATOM 860 O O . ARG A 1 106 ? 9.542 -4.401 -6.007 1.00 91.00 106 ARG A O 1
ATOM 867 N N . PRO A 1 107 ? 7.761 -4.156 -7.347 1.00 88.81 107 PRO A N 1
ATOM 868 C CA . PRO A 1 107 ? 8.518 -4.505 -8.553 1.00 88.81 107 PRO A CA 1
ATOM 869 C C . PRO A 1 107 ? 9.705 -3.564 -8.816 1.00 88.81 107 PRO A C 1
ATOM 871 O O . PRO A 1 107 ? 10.759 -4.007 -9.268 1.00 88.81 107 PRO A O 1
ATOM 874 N N . MET A 1 108 ? 9.579 -2.274 -8.482 1.00 87.75 108 MET A N 1
ATOM 875 C CA . MET A 1 108 ? 10.680 -1.306 -8.590 1.00 87.75 108 MET A CA 1
ATOM 876 C C . MET A 1 108 ? 11.758 -1.535 -7.527 1.00 87.75 108 MET A C 1
ATOM 878 O O . MET A 1 108 ? 12.944 -1.388 -7.827 1.00 87.75 108 MET A O 1
ATOM 882 N N . LEU A 1 109 ? 11.354 -1.925 -6.311 1.00 85.50 109 LEU A N 1
ATOM 883 C CA . LEU A 1 109 ? 12.263 -2.286 -5.220 1.00 85.50 109 LEU A CA 1
ATOM 884 C C . LEU A 1 109 ? 13.109 -3.512 -5.584 1.00 85.50 109 LEU A C 1
ATOM 886 O O . LEU A 1 109 ? 14.324 -3.477 -5.426 1.00 85.50 109 LEU A O 1
ATOM 890 N N . ILE A 1 110 ? 12.479 -4.573 -6.099 1.00 85.31 110 ILE A N 1
ATOM 891 C CA . ILE A 1 110 ? 13.178 -5.806 -6.491 1.00 85.31 110 ILE A CA 1
ATOM 892 C C . ILE A 1 110 ? 14.245 -5.491 -7.542 1.00 85.31 110 ILE A C 1
ATOM 894 O O . ILE A 1 110 ? 15.404 -5.840 -7.348 1.00 85.31 110 ILE A O 1
ATOM 898 N N . ARG A 1 111 ? 13.889 -4.734 -8.587 1.00 81.12 111 ARG A N 1
ATOM 899 C CA . ARG A 1 111 ? 14.839 -4.292 -9.622 1.00 81.12 111 ARG A CA 1
ATOM 900 C C . ARG A 1 111 ? 15.985 -3.446 -9.079 1.00 81.12 111 ARG A C 1
ATOM 902 O O . ARG A 1 111 ? 17.092 -3.527 -9.587 1.00 81.12 111 ARG A O 1
ATOM 909 N N . ALA A 1 112 ? 15.732 -2.609 -8.073 1.00 79.50 112 ALA A N 1
ATOM 910 C CA . ALA A 1 112 ? 16.781 -1.800 -7.451 1.00 79.50 112 ALA A CA 1
ATOM 911 C C . ALA A 1 112 ? 17.784 -2.651 -6.648 1.00 79.50 112 ALA A C 1
ATOM 913 O O . ALA A 1 112 ? 18.916 -2.219 -6.438 1.00 79.50 112 ALA A O 1
ATOM 914 N N . MET A 1 113 ? 17.357 -3.831 -6.187 1.00 77.19 113 MET A N 1
ATOM 915 C CA . MET A 1 113 ? 18.154 -4.772 -5.397 1.00 77.19 113 MET A CA 1
ATOM 916 C C . MET A 1 113 ? 18.775 -5.903 -6.224 1.00 77.19 113 MET A C 1
ATOM 918 O O . MET A 1 113 ? 19.587 -6.657 -5.682 1.00 77.19 113 MET A O 1
ATOM 922 N N . GLU A 1 114 ? 18.406 -6.054 -7.500 1.00 75.38 114 GLU A N 1
ATOM 923 C CA . GLU A 1 114 ? 19.047 -7.023 -8.388 1.00 75.38 114 GLU A CA 1
ATOM 924 C C . GLU A 1 114 ? 20.557 -6.741 -8.424 1.00 75.38 114 GLU A C 1
ATOM 926 O O . GLU A 1 114 ? 20.956 -5.586 -8.606 1.00 75.38 114 GLU A O 1
ATOM 931 N N . PRO A 1 115 ? 21.416 -7.758 -8.198 1.00 58.28 115 PRO A N 1
ATOM 932 C CA . PRO A 1 115 ? 22.851 -7.550 -8.201 1.00 58.28 115 PRO A CA 1
ATOM 933 C C . PRO A 1 115 ? 23.236 -6.956 -9.550 1.00 58.28 115 PRO A C 1
ATOM 935 O O . PRO A 1 115 ? 23.079 -7.612 -10.580 1.00 58.28 115 PRO A O 1
ATOM 938 N N . TYR A 1 116 ? 23.735 -5.718 -9.540 1.00 55.28 116 TYR A N 1
ATOM 939 C CA . TYR A 1 116 ? 24.400 -5.131 -10.692 1.00 55.28 116 TYR A CA 1
ATOM 940 C C . TYR A 1 116 ? 25.511 -6.102 -11.083 1.00 55.28 116 TYR A C 1
ATOM 942 O O . TYR A 1 116 ? 26.527 -6.199 -10.395 1.00 55.28 116 TYR A O 1
ATOM 950 N N . GLY A 1 117 ? 25.277 -6.906 -12.120 1.00 45.44 117 GLY A N 1
ATOM 951 C CA . GLY A 1 117 ? 26.251 -7.876 -12.587 1.00 45.44 117 GLY A CA 1
ATOM 952 C C . GLY A 1 117 ? 27.557 -7.143 -12.869 1.00 45.44 117 GLY A C 1
ATOM 953 O O . GLY A 1 117 ? 27.584 -6.274 -13.737 1.00 45.44 117 GLY A O 1
ATOM 954 N N . ASN A 1 118 ? 28.593 -7.455 -12.081 1.00 43.56 118 ASN A N 1
ATOM 955 C CA . ASN A 1 118 ? 29.989 -7.033 -12.211 1.00 43.56 118 ASN A CA 1
ATOM 956 C C . ASN A 1 118 ? 30.290 -6.214 -13.475 1.00 43.56 118 ASN A C 1
ATOM 958 O O . ASN A 1 118 ? 30.491 -6.796 -14.537 1.00 43.56 118 ASN A O 1
ATOM 962 N N . SER A 1 119 ? 30.349 -4.886 -13.382 1.00 41.53 119 SER A N 1
ATOM 963 C CA . SER A 1 119 ? 31.085 -4.056 -14.348 1.00 41.53 119 SER A CA 1
ATOM 964 C C . SER A 1 119 ? 31.031 -2.584 -13.951 1.00 41.53 119 SER A C 1
ATOM 966 O O . SER A 1 119 ? 29.964 -1.980 -13.890 1.00 41.53 119 SER A O 1
ATOM 968 N N . GLU A 1 120 ? 32.206 -1.998 -13.740 1.00 45.44 120 GLU A N 1
ATOM 969 C CA . GLU A 1 120 ? 32.438 -0.577 -13.462 1.00 45.44 120 GLU A CA 1
ATOM 970 C C . GLU A 1 120 ? 32.004 0.395 -14.585 1.00 45.44 120 GLU A C 1
ATOM 972 O O . GLU A 1 120 ? 32.390 1.556 -14.561 1.00 45.44 120 GLU A O 1
ATOM 977 N N . GLU A 1 121 ? 31.169 0.002 -15.552 1.00 48.12 121 GLU A N 1
ATOM 978 C CA . GLU A 1 121 ? 30.832 0.866 -16.701 1.00 48.12 121 GLU A CA 1
ATOM 979 C C . GLU A 1 121 ? 29.393 0.760 -17.233 1.00 48.12 121 GLU A C 1
ATOM 981 O O . GLU A 1 121 ? 29.027 1.454 -18.186 1.00 48.12 121 GLU A O 1
ATOM 986 N N . THR A 1 122 ? 28.512 -0.029 -16.621 1.00 45.03 122 THR A N 1
ATOM 987 C CA . THR A 1 122 ? 27.221 -0.327 -17.257 1.00 45.03 122 THR A CA 1
ATOM 988 C C . THR A 1 122 ? 26.135 0.661 -16.833 1.00 45.03 122 THR A C 1
ATOM 990 O O . THR A 1 122 ? 25.291 0.379 -15.984 1.00 45.03 122 THR A O 1
ATOM 993 N N . ARG A 1 123 ? 26.088 1.830 -17.490 1.00 50.84 123 ARG A N 1
ATOM 994 C CA . ARG A 1 123 ? 24.789 2.480 -17.733 1.00 50.84 123 ARG A CA 1
ATOM 995 C C . ARG A 1 123 ? 23.926 1.431 -18.426 1.00 50.84 123 ARG A C 1
ATOM 997 O O . ARG A 1 123 ? 24.224 1.096 -19.569 1.00 50.84 123 ARG A O 1
ATOM 1004 N N . ILE A 1 124 ? 22.913 0.894 -17.746 1.00 54.41 124 ILE A N 1
ATOM 1005 C CA . ILE A 1 124 ? 21.959 -0.042 -18.354 1.00 54.41 124 ILE A CA 1
ATOM 1006 C C . ILE A 1 124 ? 21.437 0.634 -19.635 1.00 54.41 124 ILE A C 1
ATOM 1008 O O . ILE A 1 124 ? 20.808 1.696 -19.531 1.00 54.41 124 ILE A O 1
ATOM 1012 N N . PRO A 1 125 ? 21.740 0.110 -20.838 1.00 49.91 125 PRO A N 1
ATOM 1013 C CA . PRO A 1 125 ? 21.306 0.737 -22.078 1.00 49.91 125 PRO A CA 1
ATOM 1014 C C . PRO A 1 125 ? 19.779 0.848 -22.065 1.00 49.91 125 PRO A C 1
ATOM 1016 O O . PRO A 1 125 ? 19.091 -0.157 -21.923 1.00 49.91 125 PRO A O 1
ATOM 1019 N N . GLY A 1 126 ? 19.248 2.070 -22.158 1.00 62.69 126 GLY A N 1
ATOM 1020 C CA . GLY A 1 126 ? 17.801 2.325 -22.159 1.00 62.69 126 GLY A CA 1
ATOM 1021 C C . GLY A 1 126 ? 17.197 2.851 -20.849 1.00 62.69 126 GLY A C 1
ATOM 1022 O O . GLY A 1 126 ? 16.050 3.288 -20.870 1.00 62.69 126 GLY A O 1
ATOM 1023 N N . VAL A 1 127 ? 17.938 2.912 -19.733 1.00 70.44 127 VAL A N 1
ATOM 1024 C CA . VAL A 1 127 ? 17.422 3.525 -18.492 1.00 70.44 127 VAL A CA 1
ATOM 1025 C C . VAL A 1 127 ? 17.657 5.034 -18.506 1.00 70.44 127 VAL A C 1
ATOM 1027 O O . VAL A 1 127 ? 18.786 5.519 -18.416 1.00 70.44 127 VAL A O 1
ATOM 1030 N N . SER A 1 128 ? 16.573 5.801 -18.619 1.00 82.12 128 SER A N 1
ATOM 1031 C CA . SER A 1 128 ? 16.636 7.264 -18.582 1.00 82.12 128 SER A CA 1
ATOM 1032 C C . SER A 1 128 ? 16.767 7.802 -17.145 1.00 82.12 128 SER A C 1
ATOM 1034 O O . SER A 1 128 ? 16.296 7.167 -16.196 1.00 82.12 128 SER A O 1
ATOM 1036 N N . PRO A 1 129 ? 17.314 9.019 -16.946 1.00 83.06 129 PRO A N 1
ATOM 1037 C CA . PRO A 1 129 ? 17.316 9.677 -15.636 1.00 83.06 129 PRO A CA 1
ATOM 1038 C C . PRO A 1 129 ? 15.914 9.825 -15.024 1.00 83.06 129 PRO A C 1
ATOM 1040 O O . PRO A 1 129 ? 15.756 9.788 -13.805 1.00 83.06 129 PRO A O 1
ATOM 1043 N N . ALA A 1 130 ? 14.883 9.963 -15.865 1.00 83.62 130 ALA A N 1
ATOM 1044 C CA . ALA A 1 130 ? 13.495 10.007 -15.421 1.00 83.62 130 ALA A CA 1
ATOM 1045 C C . ALA A 1 130 ? 13.059 8.673 -14.794 1.00 83.62 130 ALA A C 1
ATOM 1047 O O . ALA A 1 130 ? 12.426 8.678 -13.744 1.00 83.62 130 ALA A O 1
ATOM 1048 N N . MET A 1 131 ? 13.457 7.541 -15.378 1.00 82.88 131 MET A N 1
ATOM 1049 C CA . MET A 1 131 ? 13.142 6.208 -14.851 1.00 82.88 131 MET A CA 1
ATOM 1050 C C . MET A 1 131 ? 13.834 5.950 -13.511 1.00 82.88 131 MET A C 1
ATOM 1052 O O . MET A 1 131 ? 13.196 5.442 -12.594 1.00 82.88 131 MET A O 1
ATOM 1056 N N . LEU A 1 132 ? 15.089 6.387 -13.350 1.00 83.69 132 LEU A N 1
ATOM 1057 C CA . LEU A 1 132 ? 15.784 6.326 -12.056 1.00 83.69 132 LEU A CA 1
ATOM 1058 C C . LEU A 1 132 ? 15.070 7.159 -10.988 1.00 83.69 132 LEU A C 1
ATOM 1060 O O . LEU A 1 132 ? 14.910 6.716 -9.853 1.00 83.69 132 LEU A O 1
ATOM 1064 N N . LYS A 1 133 ? 14.582 8.351 -11.351 1.00 87.00 133 LYS A N 1
ATOM 1065 C CA . LYS A 1 133 ? 13.783 9.178 -10.440 1.00 87.00 133 LYS A CA 1
ATOM 1066 C C . LYS A 1 133 ? 12.470 8.492 -10.053 1.00 87.00 133 LYS A C 1
ATOM 1068 O O . LYS A 1 133 ? 12.079 8.550 -8.893 1.00 87.00 133 LYS A O 1
ATOM 1073 N N . MET A 1 134 ? 11.798 7.832 -10.995 1.00 86.31 134 MET A N 1
ATOM 1074 C CA . MET A 1 134 ? 10.574 7.077 -10.707 1.00 86.31 134 MET A CA 1
ATOM 1075 C C . MET A 1 134 ? 10.843 5.877 -9.797 1.00 86.31 134 MET A C 1
ATOM 1077 O O . MET A 1 134 ? 10.082 5.648 -8.862 1.00 86.31 134 MET A O 1
ATOM 1081 N N . GLN A 1 135 ? 11.949 5.165 -10.011 1.00 85.56 135 GLN A N 1
ATOM 1082 C CA . GLN A 1 135 ? 12.385 4.086 -9.127 1.00 85.56 135 GLN A CA 1
ATOM 1083 C C . GLN A 1 135 ? 12.677 4.599 -7.709 1.00 85.56 135 GLN A C 1
ATOM 1085 O O . GLN A 1 135 ? 12.217 4.003 -6.737 1.00 85.56 135 GLN A O 1
ATOM 1090 N N . ALA A 1 136 ? 13.382 5.728 -7.580 1.00 88.25 136 ALA A N 1
ATOM 1091 C CA . ALA A 1 136 ? 13.645 6.357 -6.286 1.00 88.25 136 ALA A CA 1
ATOM 1092 C C . ALA A 1 136 ? 12.349 6.789 -5.579 1.00 88.25 136 ALA A C 1
ATOM 1094 O O . ALA A 1 136 ? 12.196 6.557 -4.382 1.00 88.25 136 ALA A O 1
ATOM 1095 N N . ASN A 1 137 ? 11.390 7.355 -6.318 1.00 90.69 137 ASN A N 1
ATOM 1096 C CA . ASN A 1 137 ? 10.080 7.708 -5.771 1.00 90.69 137 ASN A CA 1
ATOM 1097 C C . ASN A 1 137 ? 9.315 6.470 -5.284 1.00 90.69 137 ASN A C 1
ATOM 1099 O O . ASN A 1 137 ? 8.772 6.493 -4.187 1.00 90.69 137 ASN A O 1
ATOM 1103 N N . ALA A 1 138 ? 9.306 5.384 -6.062 1.00 89.25 138 ALA A N 1
ATOM 1104 C CA . ALA A 1 138 ? 8.660 4.132 -5.671 1.00 89.25 138 ALA A CA 1
ATOM 1105 C C . ALA A 1 138 ? 9.270 3.553 -4.382 1.00 89.25 138 ALA A C 1
ATOM 1107 O O . ALA A 1 138 ? 8.545 3.115 -3.491 1.00 89.25 138 ALA A O 1
ATOM 1108 N N . LEU A 1 139 ? 10.602 3.606 -4.253 1.00 91.06 139 LEU A N 1
ATOM 1109 C CA . LEU A 1 139 ? 11.297 3.207 -3.030 1.00 91.06 139 LEU A CA 1
ATOM 1110 C C . LEU A 1 139 ? 10.884 4.078 -1.839 1.00 91.06 139 LEU A C 1
ATOM 1112 O O . LEU A 1 139 ? 10.567 3.546 -0.776 1.00 91.06 139 LEU A O 1
ATOM 1116 N N . GLN A 1 140 ? 10.844 5.399 -2.026 1.00 94.25 140 GLN A N 1
ATOM 1117 C CA . GLN A 1 140 ? 10.409 6.324 -0.985 1.00 94.25 140 GLN A CA 1
ATOM 1118 C C . GLN A 1 140 ? 8.970 6.034 -0.542 1.00 94.25 140 GLN A C 1
ATOM 1120 O O . GLN A 1 140 ? 8.704 6.013 0.657 1.00 94.25 140 GLN A O 1
ATOM 1125 N N . THR A 1 141 ? 8.058 5.749 -1.476 1.00 93.19 141 THR A N 1
ATOM 1126 C CA . THR A 1 141 ? 6.675 5.375 -1.149 1.00 93.19 141 THR A CA 1
ATOM 1127 C C . THR A 1 141 ? 6.615 4.090 -0.324 1.00 93.19 141 THR A C 1
ATOM 1129 O O . THR A 1 141 ? 5.885 4.044 0.666 1.00 93.19 141 THR A O 1
ATOM 1132 N N . CYS A 1 142 ? 7.399 3.061 -0.670 1.00 93.06 142 CYS A N 1
ATOM 1133 C CA . CYS A 1 142 ? 7.482 1.828 0.121 1.00 93.06 142 CYS A CA 1
ATOM 1134 C C . CYS A 1 142 ? 7.955 2.096 1.555 1.00 93.06 142 CYS A C 1
ATOM 1136 O O . CYS A 1 142 ? 7.354 1.587 2.500 1.00 93.06 142 CYS A O 1
ATOM 1138 N N . VAL A 1 143 ? 9.018 2.893 1.715 1.00 94.44 143 VAL A N 1
ATOM 1139 C CA . VAL A 1 143 ? 9.575 3.241 3.032 1.00 94.44 143 VAL A CA 1
ATOM 1140 C C . VAL A 1 143 ? 8.552 4.019 3.851 1.00 94.44 143 VAL A C 1
ATOM 1142 O O . VAL A 1 143 ? 8.222 3.594 4.954 1.00 94.44 143 VAL A O 1
ATOM 1145 N N . GLN A 1 144 ? 7.976 5.081 3.284 1.00 95.00 144 GLN A N 1
ATOM 1146 C CA . GLN A 1 144 ? 6.965 5.894 3.957 1.00 95.00 144 GLN A CA 1
ATOM 1147 C C . GLN A 1 144 ? 5.758 5.050 4.382 1.00 95.00 144 GLN A C 1
ATOM 1149 O O . GLN A 1 144 ? 5.263 5.176 5.499 1.00 95.00 144 GLN A O 1
ATOM 1154 N N . SER A 1 145 ? 5.302 4.149 3.509 1.00 94.50 145 SER A N 1
ATOM 1155 C CA . SER A 1 145 ? 4.172 3.269 3.809 1.00 94.50 145 SER A CA 1
ATOM 1156 C C . SER A 1 145 ? 4.498 2.300 4.946 1.00 94.50 145 SER A C 1
ATOM 1158 O O . SER A 1 145 ? 3.673 2.095 5.837 1.00 94.50 145 SER A O 1
ATOM 1160 N N . ALA A 1 146 ? 5.709 1.736 4.957 1.00 94.38 146 ALA A N 1
ATOM 1161 C CA . ALA A 1 146 ? 6.173 0.864 6.030 1.00 94.38 146 ALA A CA 1
ATOM 1162 C C . ALA A 1 146 ? 6.295 1.614 7.368 1.00 94.38 146 ALA A C 1
ATOM 1164 O O . ALA A 1 146 ? 5.822 1.116 8.391 1.00 94.38 146 ALA A O 1
ATOM 1165 N N . GLU A 1 147 ? 6.859 2.823 7.368 1.00 95.06 147 GLU A N 1
ATOM 1166 C CA . GLU A 1 147 ? 6.954 3.687 8.552 1.00 95.06 147 GLU A CA 1
ATOM 1167 C C . GLU A 1 147 ? 5.573 4.056 9.108 1.00 95.06 147 GLU A C 1
ATOM 1169 O O . GLU A 1 147 ? 5.346 3.973 10.319 1.00 95.06 147 GLU A O 1
ATOM 1174 N N . SER A 1 148 ? 4.620 4.386 8.233 1.00 94.44 148 SER A N 1
ATOM 1175 C CA . SER A 1 148 ? 3.231 4.654 8.607 1.00 94.44 148 SER A CA 1
ATOM 1176 C C . SER A 1 148 ? 2.554 3.420 9.212 1.00 94.44 148 SER A C 1
ATOM 1178 O O . SER A 1 148 ? 1.898 3.532 10.249 1.00 94.44 148 SER A O 1
ATOM 1180 N N . ILE A 1 149 ? 2.740 2.228 8.631 1.00 92.19 149 ILE A N 1
ATOM 1181 C CA . ILE A 1 149 ? 2.220 0.969 9.195 1.00 92.19 149 ILE A CA 1
ATOM 1182 C C . ILE A 1 149 ? 2.793 0.733 10.598 1.00 92.19 149 ILE A C 1
ATOM 1184 O O . ILE A 1 149 ? 2.037 0.448 11.530 1.00 92.19 149 ILE A O 1
ATOM 1188 N N . ILE A 1 150 ? 4.112 0.877 10.765 1.00 91.75 150 ILE A N 1
ATOM 1189 C CA . ILE A 1 150 ? 4.786 0.704 12.059 1.00 91.75 150 ILE A CA 1
ATOM 1190 C C . ILE A 1 150 ? 4.239 1.703 13.080 1.00 91.75 150 ILE A C 1
ATOM 1192 O O . ILE A 1 150 ? 3.914 1.309 14.198 1.00 91.75 150 ILE A O 1
ATOM 1196 N N . SER A 1 151 ? 4.075 2.966 12.689 1.00 91.75 151 SER A N 1
ATOM 1197 C CA . SER A 1 151 ? 3.535 4.024 13.548 1.00 91.75 151 SER A CA 1
ATOM 1198 C C . SER A 1 151 ? 2.108 3.720 14.006 1.00 91.75 151 SER A C 1
ATOM 1200 O O . SER A 1 151 ? 1.820 3.810 15.201 1.00 91.75 151 SER A O 1
ATOM 1202 N N . ILE A 1 152 ? 1.232 3.274 13.094 1.00 89.62 152 ILE A N 1
ATOM 1203 C CA . ILE A 1 152 ? -0.143 2.855 13.416 1.00 89.62 152 ILE A CA 1
ATOM 1204 C C . ILE A 1 152 ? -0.132 1.702 14.422 1.00 89.62 152 ILE A C 1
ATOM 1206 O O . ILE A 1 152 ? -0.806 1.767 15.453 1.00 89.62 152 ILE A O 1
ATOM 1210 N N . ILE A 1 153 ? 0.644 0.652 14.150 1.00 87.81 153 ILE A N 1
ATOM 1211 C CA . ILE A 1 153 ? 0.717 -0.526 15.023 1.00 87.81 153 ILE A CA 1
ATOM 1212 C C . ILE A 1 153 ? 1.270 -0.137 16.396 1.00 87.81 153 ILE A C 1
ATOM 1214 O O . ILE A 1 153 ? 0.708 -0.532 17.420 1.00 87.81 153 ILE A O 1
ATOM 1218 N N . HIS A 1 154 ? 2.332 0.670 16.432 1.00 88.00 154 HIS A N 1
ATOM 1219 C CA . HIS A 1 154 ? 2.942 1.146 17.666 1.00 88.00 154 HIS A CA 1
ATOM 1220 C C . HIS A 1 154 ? 1.943 1.949 18.506 1.00 88.00 154 HIS A C 1
ATOM 1222 O O . HIS A 1 154 ? 1.739 1.619 19.678 1.00 88.00 154 HIS A O 1
ATOM 1228 N N . ALA A 1 155 ? 1.260 2.930 17.908 1.00 86.12 155 ALA A N 1
ATOM 1229 C CA . ALA A 1 155 ? 0.261 3.751 18.589 1.00 86.12 155 ALA A CA 1
ATOM 1230 C C . ALA A 1 155 ? -0.853 2.902 19.218 1.00 86.12 155 ALA A C 1
ATOM 1232 O O . ALA A 1 155 ? -1.203 3.097 20.380 1.00 86.12 155 ALA A O 1
ATOM 1233 N N . ILE A 1 156 ? -1.380 1.908 18.496 1.00 83.56 156 ILE A N 1
ATOM 1234 C CA . ILE A 1 156 ? -2.455 1.065 19.034 1.00 83.56 156 ILE A CA 1
ATOM 1235 C C . ILE A 1 156 ? -1.929 0.090 20.100 1.00 83.56 156 ILE A C 1
ATOM 1237 O O . ILE A 1 156 ? -2.611 -0.164 21.093 1.00 83.56 156 ILE A O 1
ATOM 1241 N N . SER A 1 157 ? -0.716 -0.447 19.930 1.00 81.75 157 SER A N 1
ATOM 1242 C CA . SER A 1 157 ? -0.117 -1.398 20.881 1.00 81.75 157 SER A CA 1
ATOM 1243 C C . SER A 1 157 ? 0.215 -0.771 22.240 1.00 81.75 157 SER A C 1
ATOM 1245 O O . SER A 1 157 ? 0.102 -1.432 23.274 1.00 81.75 157 SER A O 1
ATOM 1247 N N . THR A 1 158 ? 0.587 0.510 22.240 1.00 83.00 158 THR A N 1
ATOM 1248 C CA . THR A 1 158 ? 0.970 1.274 23.436 1.00 83.00 158 THR A CA 1
ATOM 1249 C C . THR A 1 158 ? -0.215 1.949 24.123 1.00 83.00 158 THR A C 1
ATOM 1251 O O . THR A 1 158 ? -0.098 2.367 25.274 1.00 83.00 158 THR A O 1
ATOM 1254 N N . ALA A 1 159 ? -1.378 1.991 23.469 1.00 79.31 159 ALA A N 1
ATOM 1255 C CA . ALA A 1 159 ? -2.602 2.539 24.031 1.00 79.31 159 ALA A CA 1
ATOM 1256 C C . ALA A 1 159 ? -3.169 1.700 25.199 1.00 79.31 159 ALA A C 1
ATOM 1258 O O . ALA A 1 159 ? -2.780 0.550 25.455 1.00 79.31 159 ALA A O 1
ATOM 1259 N N . GLU A 1 160 ? -4.127 2.291 25.918 1.00 73.81 160 GLU A N 1
ATOM 1260 C CA . GLU A 1 160 ? -4.880 1.644 26.998 1.00 73.81 160 GLU A CA 1
ATOM 1261 C C . GLU A 1 160 ? -5.601 0.366 26.536 1.00 73.81 160 GLU A C 1
ATOM 1263 O O . GLU A 1 160 ? -5.894 0.175 25.354 1.00 73.81 160 GLU A O 1
ATOM 1268 N N . SER A 1 161 ? -5.900 -0.523 27.489 1.00 66.12 161 SER A N 1
ATOM 1269 C CA . SER A 1 161 ? -6.357 -1.893 27.208 1.00 66.12 161 SER A CA 1
ATOM 1270 C C . SER A 1 161 ? -7.597 -1.994 26.303 1.00 66.12 161 SER A C 1
ATOM 1272 O O . SER A 1 161 ? -7.651 -2.891 25.464 1.00 66.12 161 SER A O 1
ATOM 1274 N N . GLU A 1 162 ? -8.548 -1.061 26.399 1.00 63.47 162 GLU A N 1
ATOM 1275 C CA . GLU A 1 162 ? -9.741 -1.024 25.540 1.00 63.47 162 GLU A CA 1
ATOM 1276 C C . GLU A 1 162 ? -9.401 -0.651 24.088 1.00 63.47 162 GLU A C 1
ATOM 1278 O O . GLU A 1 162 ? -9.920 -1.249 23.148 1.00 63.47 162 GLU A O 1
ATOM 1283 N N . LYS A 1 163 ? -8.450 0.266 23.881 1.00 65.81 163 LYS A N 1
ATOM 1284 C CA . LYS A 1 163 ? -8.003 0.710 22.549 1.00 65.81 163 LYS A CA 1
ATOM 1285 C C . LYS A 1 163 ? -7.166 -0.358 21.840 1.00 65.81 163 LYS A C 1
ATOM 1287 O O . LYS A 1 163 ? -7.215 -0.455 20.617 1.00 65.81 163 LYS A O 1
ATOM 1292 N N . ARG A 1 164 ? -6.479 -1.237 22.581 1.00 63.28 164 ARG A N 1
ATOM 1293 C CA . ARG A 1 164 ? -5.792 -2.411 22.000 1.00 63.28 164 ARG A CA 1
ATOM 1294 C C . ARG A 1 164 ? -6.759 -3.362 21.287 1.00 63.28 164 ARG A C 1
ATOM 1296 O O . ARG A 1 164 ? -6.356 -4.055 20.354 1.00 63.28 164 ARG A O 1
ATOM 1303 N N . GLN A 1 165 ? -8.040 -3.373 21.670 1.00 65.62 165 GLN A N 1
ATOM 1304 C CA . GLN A 1 165 ? -9.064 -4.185 21.003 1.00 65.62 165 GLN A CA 1
ATOM 1305 C C . GLN A 1 165 ? -9.417 -3.673 19.595 1.00 65.62 165 GLN A C 1
ATOM 1307 O O . GLN A 1 165 ? -9.993 -4.429 18.812 1.00 65.62 165 GLN A O 1
ATOM 1312 N N . LEU A 1 166 ? -9.029 -2.439 19.234 1.00 62.59 166 LEU A N 1
ATOM 1313 C CA . LEU A 1 166 ? -9.198 -1.902 17.876 1.00 62.59 166 LEU A CA 1
ATOM 1314 C C . LEU A 1 166 ? -8.393 -2.695 16.842 1.00 62.59 166 LEU A C 1
ATOM 1316 O O . LEU A 1 166 ? -8.829 -2.829 15.701 1.00 62.59 166 LEU A O 1
ATOM 1320 N N . LEU A 1 167 ? -7.257 -3.268 17.244 1.00 62.03 167 LEU A N 1
ATOM 1321 C CA . LEU A 1 167 ? -6.521 -4.214 16.412 1.00 62.03 167 LEU A CA 1
ATOM 1322 C C . LEU A 1 167 ? -7.271 -5.559 16.333 1.00 62.03 167 LEU A C 1
ATOM 1324 O O . LEU A 1 167 ? -7.422 -6.119 15.251 1.00 62.03 167 LEU A O 1
ATOM 1328 N N . GLY A 1 168 ? -7.803 -6.091 17.437 1.00 64.12 168 GLY A N 1
ATOM 1329 C CA . GLY A 1 168 ? -8.420 -7.427 17.442 1.00 64.12 168 GLY A CA 1
ATOM 1330 C C . GLY A 1 168 ? -7.479 -8.480 16.823 1.00 64.12 168 GLY A C 1
ATOM 1331 O O . GLY A 1 168 ? -6.276 -8.459 17.074 1.00 64.12 168 GLY A O 1
ATOM 1332 N N . ALA A 1 169 ? -7.986 -9.357 15.949 1.00 61.28 169 ALA A N 1
ATOM 1333 C CA . ALA A 1 169 ? -7.159 -10.205 15.076 1.00 61.28 169 ALA A CA 1
ATOM 1334 C C . ALA A 1 169 ? -6.738 -9.458 13.788 1.00 61.28 169 ALA A C 1
ATOM 1336 O O . ALA A 1 169 ? -7.004 -9.912 12.677 1.00 61.28 169 ALA A O 1
ATOM 1337 N N . TRP A 1 170 ? -6.131 -8.277 13.924 1.00 55.78 170 TRP A N 1
ATOM 1338 C CA . TRP A 1 170 ? -5.719 -7.405 12.811 1.00 55.78 170 TRP A CA 1
ATOM 1339 C C . TRP A 1 170 ? -4.841 -8.129 11.794 1.00 55.78 170 TRP A C 1
ATOM 1341 O O . TRP A 1 170 ? -5.049 -7.980 10.596 1.00 55.78 170 TRP A O 1
ATOM 1351 N N . TRP A 1 171 ? -3.912 -8.961 12.269 1.00 53.59 171 TRP A N 1
ATOM 1352 C CA . TRP A 1 171 ? -3.069 -9.800 11.425 1.00 53.59 171 TRP A CA 1
ATOM 1353 C C . TRP A 1 171 ? -3.929 -10.723 10.548 1.00 53.59 171 TRP A C 1
ATOM 1355 O O . TRP A 1 171 ? -3.702 -10.822 9.349 1.00 53.59 171 TRP A O 1
ATOM 1365 N N . PHE A 1 172 ? -4.990 -11.318 11.098 1.00 49.91 172 PHE A N 1
ATOM 1366 C CA . PHE A 1 172 ? -5.914 -12.149 10.330 1.00 49.91 172 PHE A CA 1
ATOM 1367 C C . PHE A 1 172 ? -6.715 -11.315 9.321 1.00 49.91 172 PHE A C 1
ATOM 1369 O O . PHE A 1 172 ? -6.848 -11.706 8.170 1.00 49.91 172 PHE A O 1
ATOM 1376 N N . SER A 1 173 ? -7.190 -10.130 9.720 1.00 51.44 173 SER A N 1
ATOM 1377 C CA . SER A 1 173 ? -7.955 -9.234 8.833 1.00 51.44 173 SER A CA 1
ATOM 1378 C C . SER A 1 173 ? -7.104 -8.626 7.708 1.00 51.44 173 SER A C 1
ATOM 1380 O O . SER A 1 173 ? -7.643 -8.237 6.676 1.00 51.44 173 SER A O 1
ATOM 1382 N N . LEU A 1 174 ? -5.788 -8.517 7.897 1.00 51.00 174 LEU A N 1
ATOM 1383 C CA . LEU A 1 174 ? -4.854 -8.008 6.891 1.00 51.00 174 LEU A CA 1
ATOM 1384 C C . LEU A 1 174 ? -4.431 -9.067 5.880 1.00 51.00 174 LEU A C 1
ATOM 1386 O O . LEU A 1 174 ? -4.264 -8.732 4.714 1.00 51.00 174 LEU A O 1
ATOM 1390 N N . TYR A 1 175 ? -4.256 -10.314 6.321 1.00 51.41 175 TYR A N 1
ATOM 1391 C CA . TYR A 1 175 ? -3.756 -11.388 5.461 1.00 51.41 175 TYR A CA 1
ATOM 1392 C C . TYR A 1 175 ? -4.859 -12.283 4.875 1.00 51.41 175 TYR A C 1
ATOM 1394 O O . TYR A 1 175 ? -4.634 -12.893 3.835 1.00 51.41 175 TYR A O 1
ATOM 1402 N N . TYR A 1 176 ? -6.030 -12.372 5.515 1.00 50.88 176 TYR A N 1
ATOM 1403 C CA . TYR A 1 176 ? -7.069 -13.360 5.175 1.00 50.88 176 TYR A CA 1
ATOM 1404 C C . TYR A 1 176 ? -8.506 -12.817 5.166 1.00 50.88 176 TYR A C 1
ATOM 1406 O O . TYR A 1 176 ? -9.439 -13.589 4.944 1.00 50.88 176 TYR A O 1
ATOM 1414 N N . GLY A 1 177 ? -8.702 -11.532 5.470 1.00 40.56 177 GLY A N 1
ATOM 1415 C CA . GLY A 1 177 ? -10.024 -10.896 5.500 1.00 40.56 177 GLY A CA 1
ATOM 1416 C C . GLY A 1 177 ? -10.303 -10.027 4.295 1.00 40.56 177 GLY A C 1
ATOM 1417 O O . GLY A 1 177 ? -9.422 -9.899 3.419 1.00 40.56 177 GLY A O 1
#